Protein AF-A0A089LY26-F1 (afdb_monomer)

pLDDT: mean 73.77, std 16.61, range [39.09, 94.5]

Solvent-accessible surface area (backbone atoms only — not comparable to full-atom values): 7036 Å² total; per-residue (Å²): 113,70,68,56,55,51,50,51,52,50,52,46,64,68,34,72,86,26,66,53,44,68,60,59,55,81,39,64,66,58,52,50,37,50,52,49,36,55,52,21,50,54,49,37,53,53,28,51,76,70,69,67,55,64,100,52,52,77,95,35,46,52,38,59,26,52,50,50,55,71,67,44,61,77,78,48,66,86,53,77,53,72,66,56,63,47,53,51,50,66,71,69,64,45,57,63,60,54,50,50,54,54,51,52,56,60,60,72,70,58,78,94,74,81,83,84,89,129

Sequence (118 aa):
METHLQSIILAYKSDPESVYNTWFINNEDRLKAFRTIKSGVSRGVKAIEHGMFGSDYKGSPLETVVTAIAEQKQVFEGAAHPRYLRERREQTGLRPILKAMRLSRKCQSRPAGNRPSG

Foldseek 3Di:
DVVVVVVVVVVLCVDCPHCCNVPPPPCPLVVVLVVLLVVLVVQQVVCVVVVNDDPDCVVHSVVSNVVSVVPPPVVCVVPPDVVNVVVVCVPVPCVVVVVVVVVVVVVVPDPDDDDDDD

Radius of gyration: 24.83 Å; Cα contacts (8 Å, |Δi|>4): 46; chains: 1; bounding box: 51×70×45 Å

Secondary structure (DSSP, 8-state):
-HHHHHHHHHHHHH-TTSHIIIIITT-HHHHHHHHHHHHHHHHHHHHHHTT---SSSTTSHHHHHHHHHHT-HHHHTT---HHHHHHHHHHSS-HHHHHHHHHHHHHHT-----PPP-

Organism: NCBI:txid169760

Nearest PDB structures (foldseek):
  6s1k-assembly1_F  TM=2.585E-01  e=7.736E+00  Escherichia coli str. K-12 substr. MG1655star

Mean predicted aligned error: 15.56 Å

Structure (mmCIF, N/CA/C/O backbone):
data_AF-A0A089LY26-F1
#
_entry.id   AF-A0A089LY26-F1
#
loop_
_atom_site.group_PDB
_atom_site.id
_atom_site.type_symbol
_atom_site.label_atom_id
_atom_site.label_alt_id
_atom_site.label_comp_id
_atom_site.label_asym_id
_atom_site.label_entity_id
_atom_site.label_seq_id
_atom_site.pdbx_PDB_ins_code
_atom_site.Cartn_x
_atom_site.Cartn_y
_atom_site.Cartn_z
_atom_site.occupancy
_atom_site.B_iso_or_equiv
_atom_site.auth_seq_id
_atom_site.auth_comp_id
_atom_site.auth_asym_id
_atom_site.auth_atom_id
_atom_site.pdbx_PDB_model_num
ATOM 1 N N . MET A 1 1 ? -34.070 -10.034 18.250 1.00 58.44 1 MET A N 1
ATOM 2 C CA . MET A 1 1 ? -32.759 -10.445 17.691 1.00 58.44 1 MET A CA 1
ATOM 3 C C . MET A 1 1 ? -31.979 -9.257 17.142 1.00 58.44 1 MET A C 1
ATOM 5 O O . MET A 1 1 ? -30.798 -9.146 17.435 1.00 58.44 1 MET A O 1
ATOM 9 N N . GLU A 1 2 ? -32.623 -8.348 16.412 1.00 70.00 2 GLU A N 1
ATOM 10 C CA . GLU A 1 2 ? -31.984 -7.176 15.787 1.00 70.00 2 GLU A CA 1
ATOM 11 C C . GLU A 1 2 ? -31.294 -6.226 16.786 1.00 70.00 2 GLU A C 1
ATOM 13 O O . GLU A 1 2 ? -30.175 -5.776 16.558 1.00 70.00 2 GLU A O 1
ATOM 18 N N . THR A 1 3 ? -31.891 -6.044 17.966 1.00 81.25 3 THR A N 1
ATOM 19 C CA . THR A 1 3 ? -31.336 -5.242 19.070 1.00 81.25 3 THR A CA 1
ATOM 20 C C . THR A 1 3 ? -30.031 -5.798 19.646 1.00 81.25 3 THR A C 1
ATOM 22 O O . THR A 1 3 ? -29.171 -5.036 20.079 1.00 81.25 3 THR A O 1
ATOM 25 N N . HIS A 1 4 ? -29.845 -7.121 19.630 1.00 88.69 4 HIS A N 1
ATOM 26 C CA . HIS A 1 4 ? -28.631 -7.750 20.151 1.00 88.69 4 HIS A CA 1
ATOM 27 C C . HIS A 1 4 ? -27.457 -7.615 19.173 1.00 88.69 4 HIS A C 1
ATOM 29 O O . HIS A 1 4 ? -26.332 -7.341 19.586 1.00 88.69 4 HIS A O 1
ATOM 35 N N . LEU A 1 5 ? -27.707 -7.754 17.870 1.00 90.62 5 LEU A N 1
ATOM 36 C CA . LEU A 1 5 ? -26.674 -7.500 16.864 1.00 90.62 5 LEU A CA 1
ATOM 37 C C . LEU A 1 5 ? -26.206 -6.045 16.909 1.00 90.62 5 LEU A C 1
ATOM 39 O O . LEU A 1 5 ? -25.007 -5.785 16.848 1.00 90.62 5 LEU A O 1
ATOM 43 N N . GLN A 1 6 ? -27.135 -5.102 17.079 1.00 90.81 6 GLN A N 1
ATOM 44 C CA . GLN A 1 6 ? -26.800 -3.685 17.222 1.00 90.81 6 GLN A CA 1
ATOM 45 C C . GLN A 1 6 ? -25.906 -3.419 18.439 1.00 90.81 6 GLN A C 1
ATOM 47 O O . GLN A 1 6 ? -24.929 -2.680 18.313 1.00 90.81 6 GLN A O 1
ATOM 52 N N . SER A 1 7 ? -26.179 -4.046 19.588 1.00 91.19 7 SER A N 1
ATOM 53 C CA . SER A 1 7 ? -25.338 -3.873 20.779 1.00 91.19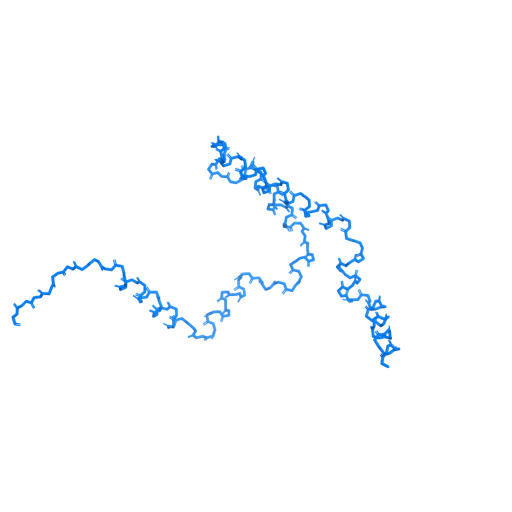 7 SER A CA 1
ATOM 54 C C . SER A 1 7 ? -23.938 -4.465 20.602 1.00 91.19 7 SER A C 1
ATOM 56 O O . SER A 1 7 ? -22.964 -3.824 20.992 1.00 91.19 7 SER A O 1
ATOM 58 N N . ILE A 1 8 ? -23.811 -5.623 19.943 1.00 92.12 8 ILE A N 1
ATOM 59 C CA . ILE A 1 8 ? -22.508 -6.225 19.610 1.00 92.12 8 ILE A CA 1
ATOM 60 C C . ILE A 1 8 ? -21.718 -5.316 18.665 1.00 92.12 8 ILE A C 1
ATOM 62 O O . ILE A 1 8 ? -20.533 -5.077 18.886 1.00 92.12 8 ILE A O 1
ATOM 66 N N . ILE A 1 9 ? -22.363 -4.785 17.623 1.00 90.25 9 ILE A N 1
ATOM 67 C CA . ILE A 1 9 ? -21.709 -3.892 16.660 1.00 90.25 9 ILE A CA 1
ATOM 68 C C . ILE A 1 9 ? -21.232 -2.615 17.354 1.00 90.25 9 ILE A C 1
ATOM 70 O O . ILE A 1 9 ? -20.121 -2.160 17.091 1.00 90.25 9 ILE A O 1
ATOM 74 N N . LEU A 1 10 ? -22.044 -2.037 18.241 1.00 90.81 10 LEU A N 1
ATOM 75 C CA . LEU A 1 10 ? -21.660 -0.848 19.001 1.00 90.81 10 LEU A CA 1
ATOM 76 C C . LEU A 1 10 ? -20.495 -1.134 19.949 1.00 90.81 10 LEU A C 1
ATOM 78 O O . LEU A 1 10 ? -19.536 -0.368 19.950 1.00 90.81 10 LEU A O 1
ATOM 82 N N . ALA A 1 11 ? -20.533 -2.252 20.679 1.00 90.25 11 ALA A N 1
ATOM 83 C CA . ALA A 1 11 ? -19.433 -2.673 21.543 1.00 90.25 11 ALA A CA 1
ATOM 84 C C . ALA A 1 11 ? -18.132 -2.853 20.7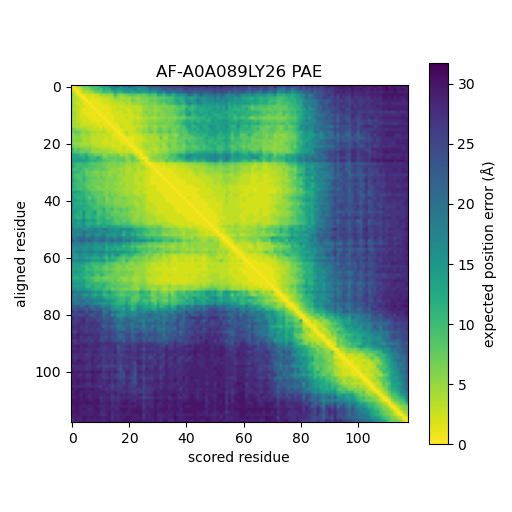42 1.00 90.25 11 ALA A C 1
ATOM 86 O O . ALA A 1 11 ? -17.097 -2.297 21.106 1.00 90.25 11 ALA A O 1
ATOM 87 N N . TYR A 1 12 ? -18.209 -3.528 19.592 1.00 88.94 12 TYR A N 1
ATOM 88 C CA . TYR A 1 12 ? -17.074 -3.728 18.694 1.00 88.94 12 TYR A CA 1
ATOM 89 C C . TYR A 1 12 ? -16.515 -2.412 18.136 1.00 88.94 12 TYR A C 1
ATOM 91 O O . TYR A 1 12 ? -15.305 -2.245 18.058 1.00 88.94 12 TYR A O 1
ATOM 99 N N . LYS A 1 13 ? -17.373 -1.448 17.782 1.00 87.38 13 LYS A N 1
ATOM 100 C CA . LYS A 1 13 ? -16.932 -0.116 17.333 1.00 87.38 13 LYS A CA 1
ATOM 101 C C . LYS A 1 13 ? -16.384 0.753 18.465 1.00 87.38 13 LYS A C 1
ATOM 103 O O . LYS A 1 13 ? -15.593 1.650 18.193 1.00 87.38 13 LYS A O 1
ATOM 108 N N . SER A 1 14 ? -16.828 0.536 19.702 1.00 88.69 14 SER A N 1
ATOM 109 C CA . SER A 1 14 ? -16.368 1.299 20.867 1.00 88.69 14 SER A CA 1
ATOM 110 C C . SER A 1 14 ? -15.001 0.851 21.379 1.00 88.69 14 SER A C 1
ATOM 112 O O . SER A 1 14 ? -14.310 1.642 22.010 1.00 88.69 14 SER A O 1
ATOM 114 N N . ASP A 1 15 ? -14.610 -0.391 21.088 1.00 88.75 15 ASP A N 1
ATOM 115 C CA . ASP A 1 15 ? -13.326 -0.958 21.486 1.00 88.75 15 ASP A CA 1
ATOM 116 C C . ASP A 1 15 ? -12.178 -0.368 20.640 1.00 88.75 15 ASP A C 1
ATOM 118 O O . ASP A 1 15 ? -12.125 -0.623 19.429 1.00 88.75 15 ASP A O 1
ATOM 122 N N . PRO A 1 16 ? -11.246 0.405 21.231 1.00 81.31 16 PRO A N 1
ATOM 123 C CA . PRO A 1 16 ? -10.126 1.014 20.513 1.00 81.31 16 PRO A CA 1
ATOM 124 C C . PRO A 1 16 ? -9.166 -0.002 19.885 1.00 81.31 16 PRO A C 1
ATOM 126 O O . PRO A 1 16 ? -8.547 0.308 18.867 1.00 81.31 16 PRO A O 1
ATOM 129 N N . GLU A 1 17 ? -9.054 -1.202 20.457 1.00 81.38 17 GLU A N 1
ATOM 130 C CA . GLU A 1 17 ? -8.182 -2.269 19.949 1.00 81.38 17 GLU A CA 1
ATOM 131 C C . GLU A 1 17 ? -8.867 -3.123 18.875 1.00 81.38 17 GLU A C 1
ATOM 133 O O . GLU A 1 17 ? -8.231 -3.960 18.229 1.00 81.38 17 GLU A O 1
ATOM 138 N N . SER A 1 18 ? -10.159 -2.888 18.624 1.00 83.31 18 SER A N 1
ATOM 139 C CA . SER A 1 18 ? -10.893 -3.602 17.587 1.00 83.31 18 SER A CA 1
ATOM 140 C C . SER A 1 18 ? -10.252 -3.420 16.214 1.00 83.31 18 SER A C 1
ATOM 142 O O . SER A 1 18 ? -9.710 -2.366 15.864 1.00 83.31 18 SER A O 1
ATOM 144 N N . VAL A 1 19 ? -10.401 -4.434 15.360 1.00 79.94 19 VAL A N 1
ATOM 145 C CA . VAL A 1 19 ? -9.989 -4.331 13.952 1.00 79.94 19 VAL A CA 1
ATOM 146 C C . VAL A 1 19 ? -10.734 -3.182 13.256 1.00 79.94 19 VAL A C 1
ATOM 148 O O . VAL A 1 19 ? -10.197 -2.559 12.349 1.00 79.94 19 VAL A O 1
ATOM 151 N N . TYR A 1 20 ? -11.938 -2.812 13.702 1.00 81.31 20 TYR A N 1
ATOM 152 C CA . TYR A 1 20 ? -12.631 -1.638 13.170 1.00 81.31 20 TYR A CA 1
ATOM 153 C C . TYR A 1 20 ? -11.841 -0.339 13.394 1.00 81.31 20 TYR A C 1
ATOM 155 O O . TYR A 1 20 ? -11.583 0.395 12.439 1.00 81.31 20 TYR A O 1
ATOM 163 N N . ASN A 1 21 ? -11.400 -0.078 14.622 1.00 79.00 21 ASN A N 1
ATOM 164 C CA . ASN A 1 21 ? -10.663 1.146 14.935 1.00 79.00 21 ASN A CA 1
ATOM 165 C C . ASN A 1 21 ? -9.204 1.099 14.464 1.00 79.00 21 ASN A C 1
ATOM 167 O O . ASN A 1 21 ? -8.672 2.119 14.038 1.00 79.00 21 ASN A O 1
ATOM 171 N N . THR A 1 22 ? -8.574 -0.077 14.461 1.00 76.12 22 THR A N 1
ATOM 172 C CA . THR A 1 22 ? -7.160 -0.223 14.074 1.00 76.12 22 THR A CA 1
ATOM 173 C C . THR A 1 22 ? -6.938 -0.385 12.564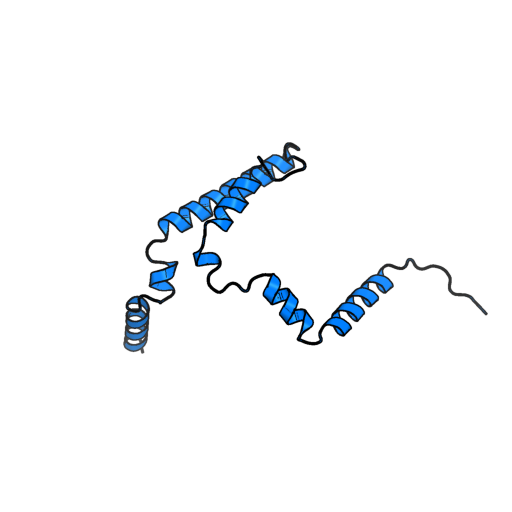 1.00 76.12 22 THR A C 1
ATOM 175 O O . THR A 1 22 ? -5.867 -0.024 12.072 1.00 76.12 22 THR A O 1
ATOM 178 N N . TRP A 1 23 ? -7.910 -0.913 11.804 1.00 75.69 23 TRP A N 1
ATOM 179 C CA . TRP A 1 23 ? -7.792 -1.112 10.347 1.00 75.69 23 TRP A CA 1
ATOM 180 C C . TRP A 1 23 ? -8.686 -0.214 9.494 1.00 75.69 23 TRP A C 1
ATOM 182 O O . TRP A 1 23 ? -8.300 0.098 8.365 1.00 75.69 23 TRP A O 1
ATOM 192 N N . PHE A 1 24 ? -9.877 0.157 9.970 1.00 75.25 24 PHE A N 1
ATOM 193 C CA . PHE A 1 24 ? -10.872 0.853 9.145 1.00 75.25 24 PHE A CA 1
ATOM 194 C C . PHE A 1 24 ? -10.921 2.361 9.390 1.00 75.25 24 PHE A C 1
ATOM 196 O O . PHE A 1 24 ? -11.043 3.123 8.426 1.00 75.25 24 PHE A O 1
ATOM 203 N N . ILE A 1 25 ? -10.814 2.805 10.642 1.00 67.88 25 ILE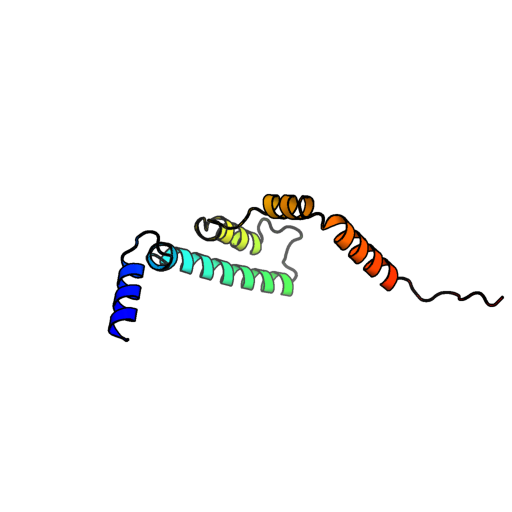 A N 1
ATOM 204 C CA . ILE A 1 25 ? -10.725 4.232 10.968 1.00 67.88 25 ILE A CA 1
ATOM 205 C C . ILE A 1 25 ? -9.285 4.689 10.670 1.00 67.88 25 ILE A C 1
ATOM 207 O O . ILE A 1 25 ? -8.334 4.083 11.143 1.00 67.88 25 ILE A O 1
ATOM 211 N N . ASN A 1 26 ? -9.122 5.716 9.826 1.00 66.25 26 ASN A N 1
ATOM 212 C CA . ASN A 1 26 ? -7.842 6.240 9.298 1.00 66.25 26 ASN A CA 1
ATOM 213 C C . ASN A 1 26 ? -7.180 5.424 8.158 1.00 66.25 26 ASN A C 1
ATOM 215 O O . ASN A 1 26 ? -5.961 5.297 8.070 1.00 66.25 26 ASN A O 1
ATOM 219 N N . ASN A 1 27 ? -7.982 4.924 7.213 1.00 76.81 27 ASN A N 1
ATOM 220 C CA . ASN A 1 27 ? -7.527 4.130 6.058 1.00 76.81 27 ASN A CA 1
ATOM 221 C C . ASN A 1 27 ? -6.907 4.946 4.891 1.00 76.81 27 ASN A C 1
ATOM 223 O O . ASN A 1 27 ? -6.592 4.385 3.844 1.00 76.81 27 ASN A O 1
ATOM 227 N N . GLU A 1 28 ? -6.735 6.267 4.993 1.00 81.94 28 GLU A N 1
ATOM 228 C CA . GLU A 1 28 ? -6.265 7.067 3.846 1.00 81.94 28 GLU A CA 1
ATOM 229 C C . GLU A 1 28 ? -4.847 6.695 3.393 1.00 81.94 28 GLU A C 1
ATOM 231 O O . GLU A 1 28 ? -4.612 6.489 2.199 1.00 81.94 28 GLU A O 1
ATOM 236 N N . ASP A 1 29 ? -3.906 6.547 4.325 1.00 81.75 29 ASP A N 1
ATOM 237 C CA . ASP A 1 29 ? -2.516 6.215 3.990 1.00 81.75 29 ASP A CA 1
ATOM 238 C C . ASP A 1 29 ? -2.362 4.768 3.510 1.00 81.75 29 ASP A C 1
ATOM 240 O O . ASP A 1 29 ? -1.601 4.492 2.581 1.00 81.75 29 ASP A O 1
ATOM 244 N N . ARG A 1 30 ? -3.182 3.856 4.039 1.00 81.56 30 ARG A N 1
ATOM 245 C CA . ARG A 1 30 ? -3.303 2.476 3.548 1.00 81.56 30 ARG A CA 1
ATOM 246 C C . ARG A 1 30 ? -3.848 2.442 2.119 1.00 81.56 30 ARG A C 1
ATOM 248 O O . ARG A 1 30 ? -3.286 1.765 1.259 1.00 81.56 30 ARG A O 1
ATOM 255 N N . LEU A 1 31 ? -4.899 3.209 1.813 1.00 86.25 31 LEU A N 1
ATOM 256 C CA . LEU A 1 31 ? -5.428 3.325 0.449 1.00 86.25 31 LEU A CA 1
ATOM 257 C C . LEU A 1 31 ? -4.397 3.917 -0.519 1.00 86.25 31 LEU A C 1
ATOM 259 O O . LEU A 1 31 ? -4.305 3.455 -1.661 1.00 86.25 31 LEU A O 1
ATOM 263 N N . LYS A 1 32 ? -3.597 4.899 -0.083 1.00 87.88 32 LYS A N 1
ATOM 264 C CA . LYS A 1 32 ? -2.462 5.404 -0.873 1.00 87.88 32 LYS A CA 1
ATOM 265 C C . LYS A 1 32 ? -1.441 4.296 -1.126 1.00 87.88 32 LYS A C 1
ATOM 267 O O . LYS A 1 32 ? -1.072 4.091 -2.280 1.00 87.88 32 LYS A O 1
ATOM 272 N N . ALA A 1 33 ? -1.061 3.529 -0.105 1.00 86.94 33 ALA A N 1
ATOM 273 C CA . ALA A 1 33 ? -0.147 2.400 -0.256 1.00 86.94 33 ALA A CA 1
ATOM 274 C C . ALA A 1 33 ? -0.676 1.354 -1.251 1.00 86.94 33 ALA A C 1
ATOM 276 O O . ALA A 1 33 ? 0.044 0.954 -2.166 1.00 86.94 33 ALA A O 1
ATOM 277 N N . PHE A 1 34 ? -1.959 0.984 -1.171 1.00 88.56 34 PHE A N 1
ATOM 278 C CA . PHE A 1 34 ? -2.583 0.070 -2.135 1.00 88.56 34 PHE A CA 1
ATOM 279 C C . PHE A 1 34 ? -2.566 0.615 -3.567 1.00 88.56 34 PHE A C 1
ATOM 281 O O . PHE A 1 34 ? -2.272 -0.130 -4.507 1.00 88.56 34 PHE A O 1
ATOM 288 N N . ARG A 1 35 ? -2.852 1.910 -3.754 1.00 91.94 35 ARG A N 1
ATOM 289 C CA . ARG A 1 35 ? -2.767 2.566 -5.071 1.00 91.94 35 ARG A CA 1
ATOM 290 C C . ARG A 1 35 ? -1.338 2.531 -5.613 1.00 91.94 35 ARG A C 1
ATOM 292 O O . ARG A 1 35 ? -1.151 2.195 -6.784 1.00 91.94 35 ARG A O 1
ATOM 299 N N . THR A 1 36 ? -0.349 2.813 -4.767 1.00 92.50 36 THR A N 1
ATOM 300 C CA . THR A 1 36 ? 1.077 2.753 -5.115 1.00 92.50 36 THR A CA 1
ATOM 301 C C . THR A 1 36 ? 1.489 1.344 -5.525 1.00 92.50 36 THR A C 1
ATOM 303 O O . THR A 1 36 ? 2.072 1.176 -6.595 1.00 92.50 36 THR A O 1
ATOM 306 N N . ILE A 1 37 ? 1.117 0.323 -4.749 1.00 92.50 37 ILE A N 1
ATOM 307 C CA . ILE A 1 37 ? 1.399 -1.087 -5.056 1.00 92.50 37 ILE A CA 1
ATOM 308 C C . ILE A 1 37 ? 0.768 -1.483 -6.392 1.00 92.50 37 ILE A C 1
ATOM 310 O O . ILE A 1 37 ? 1.458 -1.988 -7.276 1.00 92.50 37 ILE A O 1
ATOM 314 N N . LYS A 1 38 ? -0.527 -1.202 -6.583 1.00 94.50 38 LYS A N 1
ATOM 315 C CA . LYS A 1 38 ? -1.239 -1.522 -7.829 1.00 94.50 38 LYS A CA 1
ATOM 316 C C . LYS A 1 38 ? -0.570 -0.876 -9.045 1.00 94.50 38 LYS A C 1
ATOM 318 O O . LYS A 1 38 ? -0.354 -1.540 -10.059 1.00 94.50 38 LYS A O 1
ATOM 323 N N . SER A 1 39 ? -0.243 0.411 -8.944 1.00 93.88 39 SER A N 1
ATOM 324 C CA . SER A 1 39 ? 0.425 1.155 -10.016 1.00 93.88 39 SER A CA 1
ATOM 325 C C . SER A 1 39 ? 1.830 0.611 -10.293 1.00 93.88 39 SER A C 1
ATOM 327 O O . SER A 1 39 ? 2.184 0.365 -11.447 1.00 93.88 39 SER A O 1
ATOM 329 N N . GLY A 1 40 ? 2.615 0.351 -9.246 1.00 92.94 40 GLY A N 1
ATOM 330 C CA . GLY A 1 40 ? 3.969 -0.185 -9.364 1.00 92.94 40 GLY A CA 1
ATOM 331 C C . GLY A 1 40 ? 4.005 -1.577 -9.997 1.00 92.94 40 GLY A C 1
ATOM 332 O O . GLY A 1 40 ? 4.812 -1.808 -10.896 1.00 92.94 40 GLY A O 1
ATOM 333 N N . VAL A 1 41 ? 3.075 -2.468 -9.633 1.00 94.06 41 VAL A N 1
ATOM 334 C CA . VAL A 1 41 ? 2.935 -3.790 -10.268 1.00 94.06 41 VAL A CA 1
ATOM 335 C C . VAL A 1 41 ? 2.583 -3.648 -11.749 1.00 94.06 41 VAL A C 1
ATOM 337 O O . VAL A 1 41 ? 3.229 -4.275 -12.585 1.00 94.06 41 VAL A O 1
ATOM 340 N N . SER A 1 42 ? 1.622 -2.786 -12.103 1.00 93.94 42 SER A N 1
ATOM 341 C CA . SER A 1 42 ? 1.263 -2.554 -13.511 1.00 93.94 42 SER A CA 1
ATOM 342 C C . SER A 1 42 ? 2.445 -2.022 -14.331 1.00 93.94 42 SER A C 1
ATOM 344 O O . SER A 1 42 ? 2.663 -2.459 -15.461 1.00 93.94 42 SER A O 1
ATOM 346 N N . ARG A 1 43 ? 3.251 -1.124 -13.755 1.00 92.19 43 ARG A N 1
ATOM 347 C CA . ARG A 1 43 ? 4.492 -0.635 -14.375 1.00 92.19 43 ARG A CA 1
ATOM 348 C C . ARG A 1 43 ? 5.537 -1.740 -14.520 1.00 92.19 43 ARG A C 1
ATOM 350 O O . ARG A 1 43 ? 6.203 -1.790 -15.548 1.00 92.19 43 ARG A O 1
ATOM 357 N N . GLY A 1 44 ? 5.666 -2.616 -13.524 1.00 92.31 44 GLY A N 1
ATOM 358 C CA . GLY A 1 44 ? 6.546 -3.783 -13.581 1.00 92.31 44 GLY A CA 1
ATOM 359 C C . GLY A 1 44 ? 6.174 -4.726 -14.724 1.00 92.31 44 GLY A C 1
ATOM 360 O O . GLY A 1 44 ? 7.039 -5.080 -15.517 1.00 92.31 44 GLY A O 1
ATOM 361 N N . VAL A 1 45 ? 4.884 -5.047 -14.872 1.00 92.94 45 VAL A N 1
ATOM 362 C CA . VAL A 1 45 ? 4.381 -5.868 -15.988 1.00 92.94 45 VAL A CA 1
ATOM 363 C C . VAL A 1 45 ? 4.725 -5.231 -17.337 1.00 92.94 45 VAL A C 1
ATOM 365 O O . VAL A 1 45 ? 5.351 -5.883 -18.165 1.00 92.94 45 VAL A O 1
ATOM 368 N N . LYS A 1 46 ? 4.442 -3.935 -17.526 1.00 93.25 46 LYS A N 1
ATOM 369 C CA . LYS A 1 46 ? 4.792 -3.220 -18.770 1.00 93.25 46 LYS A CA 1
ATOM 370 C C . LYS A 1 46 ? 6.297 -3.200 -19.054 1.00 93.25 46 LYS A C 1
ATOM 372 O O . LYS A 1 46 ? 6.716 -3.299 -20.202 1.00 93.25 46 LYS A O 1
ATOM 377 N N . ALA A 1 47 ? 7.125 -3.054 -18.019 1.00 89.12 47 ALA A N 1
ATOM 378 C CA . ALA A 1 47 ? 8.578 -3.084 -18.173 1.00 89.12 47 ALA A CA 1
ATOM 379 C C . ALA A 1 47 ? 9.075 -4.466 -18.626 1.00 89.12 47 ALA A C 1
ATOM 381 O O . ALA A 1 47 ? 10.001 -4.537 -19.432 1.00 89.12 47 ALA A O 1
ATOM 382 N N . ILE A 1 48 ? 8.449 -5.546 -18.147 1.00 90.88 48 ILE A N 1
ATOM 383 C CA . ILE A 1 48 ? 8.739 -6.918 -18.584 1.00 90.88 48 ILE A CA 1
ATOM 384 C C . ILE A 1 48 ? 8.300 -7.115 -20.039 1.00 90.88 48 ILE A C 1
ATOM 386 O O . ILE A 1 48 ? 9.086 -7.605 -20.844 1.00 90.88 48 ILE A O 1
ATOM 390 N N . GLU A 1 49 ? 7.087 -6.682 -20.391 1.00 93.00 49 GLU A N 1
ATOM 391 C CA . GLU A 1 49 ? 6.546 -6.787 -21.756 1.00 93.00 49 GLU A CA 1
ATOM 392 C C . GLU A 1 49 ? 7.427 -6.077 -22.794 1.00 93.00 49 GLU A C 1
ATOM 394 O O . GLU A 1 49 ? 7.602 -6.574 -23.903 1.00 93.00 49 GLU A O 1
ATOM 399 N N . HIS A 1 50 ? 8.023 -4.939 -22.433 1.00 92.19 50 HIS A N 1
ATOM 400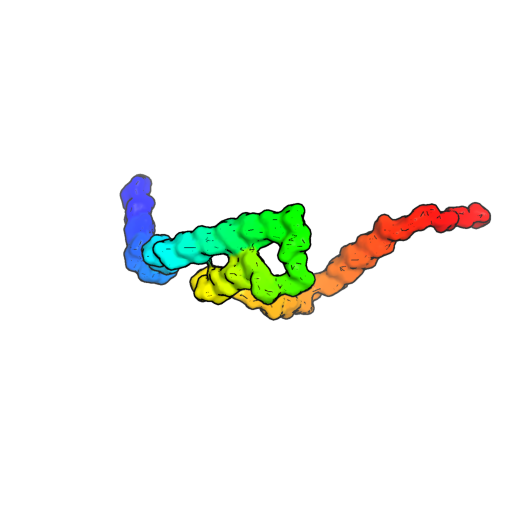 C CA . HIS A 1 50 ? 8.905 -4.170 -23.316 1.00 92.19 50 HIS A CA 1
ATOM 401 C C . HIS A 1 50 ? 10.391 -4.557 -23.207 1.00 92.19 50 HIS A C 1
ATOM 403 O O . HIS A 1 50 ? 11.235 -3.891 -23.805 1.00 92.19 50 HIS A O 1
ATOM 409 N N . GLY A 1 51 ? 10.746 -5.580 -22.420 1.00 88.25 51 GLY A N 1
ATOM 410 C CA . GLY A 1 51 ? 12.141 -5.999 -22.226 1.00 88.25 51 GLY A CA 1
ATOM 411 C C . GLY A 1 51 ? 13.030 -4.963 -21.521 1.00 88.25 51 GLY A C 1
ATOM 412 O O . GLY A 1 51 ? 14.251 -5.050 -21.590 1.00 88.25 51 GLY A O 1
ATOM 413 N N . MET A 1 52 ? 12.432 -3.980 -20.843 1.00 85.19 52 MET A N 1
ATOM 414 C CA . MET A 1 52 ? 13.135 -2.927 -20.095 1.00 85.19 52 MET A CA 1
ATOM 415 C C . MET A 1 52 ? 13.342 -3.289 -18.619 1.00 85.19 52 MET A C 1
ATOM 417 O O . MET A 1 52 ? 13.903 -2.503 -17.854 1.00 85.19 52 MET A O 1
ATOM 421 N N . PHE A 1 53 ? 12.843 -4.448 -18.185 1.00 84.75 53 PHE A N 1
ATOM 422 C CA . PHE A 1 53 ? 13.043 -4.923 -16.826 1.00 84.75 53 PHE A CA 1
ATOM 423 C C . PHE A 1 53 ? 14.489 -5.407 -16.663 1.00 84.75 53 PHE A C 1
ATOM 425 O O . PHE A 1 53 ? 14.899 -6.385 -17.286 1.00 84.75 53 PHE A O 1
ATOM 432 N N . GLY A 1 54 ? 15.266 -4.680 -15.858 1.00 79.62 54 GLY A N 1
ATOM 433 C CA . GLY A 1 54 ? 16.670 -4.990 -15.601 1.00 79.62 54 GLY A CA 1
ATOM 434 C C . GLY A 1 54 ? 16.874 -6.330 -14.888 1.00 79.62 54 GLY A C 1
ATOM 435 O O . GLY A 1 54 ? 15.933 -6.967 -14.416 1.00 79.62 54 GLY A O 1
ATOM 436 N N . SER A 1 55 ? 18.135 -6.754 -14.777 1.00 82.69 55 SER A N 1
ATOM 437 C CA . SER A 1 55 ? 18.506 -7.982 -14.059 1.00 82.69 55 SER A CA 1
ATOM 438 C C . SER A 1 55 ? 18.339 -7.878 -12.541 1.00 82.69 55 SER A C 1
ATOM 440 O O . SER A 1 55 ? 18.292 -8.901 -11.863 1.00 82.69 55 SER A O 1
ATOM 442 N N . ASP A 1 56 ? 18.296 -6.655 -12.007 1.00 84.25 56 ASP A N 1
ATOM 443 C CA . ASP A 1 56 ? 18.101 -6.372 -10.588 1.00 84.25 56 ASP A CA 1
ATOM 444 C C . ASP A 1 56 ? 16.794 -5.593 -10.377 1.00 84.25 56 ASP A C 1
ATOM 446 O O . ASP A 1 56 ? 16.328 -4.863 -11.255 1.00 84.25 56 ASP A O 1
ATOM 450 N N . TYR A 1 57 ? 16.194 -5.753 -9.200 1.00 82.88 57 TYR A N 1
ATOM 451 C CA . TYR A 1 57 ? 14.978 -5.037 -8.827 1.00 82.88 57 TYR A CA 1
ATOM 452 C C . TYR A 1 57 ? 15.274 -3.614 -8.337 1.00 82.88 57 TYR A C 1
ATOM 454 O O . TYR A 1 57 ? 14.366 -2.780 -8.352 1.00 82.88 57 TYR A O 1
ATOM 462 N N . LYS A 1 58 ? 16.511 -3.323 -7.910 1.00 82.88 58 LYS A N 1
ATOM 463 C CA . LYS A 1 58 ? 16.940 -1.972 -7.520 1.00 82.88 58 LYS A CA 1
ATOM 464 C C . LYS A 1 58 ? 16.886 -1.018 -8.713 1.00 82.88 58 LYS A C 1
ATOM 466 O O . LYS A 1 58 ? 17.369 -1.339 -9.795 1.00 82.88 58 LYS A O 1
ATOM 471 N N . GLY A 1 59 ? 16.274 0.145 -8.523 1.00 80.94 59 GLY A N 1
ATOM 472 C CA . GLY A 1 59 ? 15.966 1.111 -9.577 1.00 80.94 59 GLY A CA 1
ATOM 473 C C . GLY A 1 59 ? 14.787 0.714 -10.473 1.00 80.94 59 GLY A C 1
ATOM 474 O O . GLY A 1 59 ? 14.410 1.481 -11.360 1.00 80.94 59 GLY A O 1
ATOM 475 N N . SER A 1 60 ? 14.180 -0.461 -10.266 1.00 86.94 60 SER A N 1
ATOM 476 C CA . SER A 1 60 ? 13.035 -0.922 -11.055 1.00 86.94 60 SER A CA 1
ATOM 477 C C . SER A 1 60 ? 11.702 -0.468 -10.438 1.00 86.94 60 SER A C 1
ATOM 479 O O . SER A 1 60 ? 11.633 -0.164 -9.244 1.00 86.94 60 SER A O 1
ATOM 481 N N . PRO A 1 61 ? 10.586 -0.513 -11.194 1.00 85.12 61 PRO A N 1
ATOM 482 C CA . PRO A 1 61 ? 9.250 -0.291 -10.635 1.00 85.12 61 PRO A CA 1
ATOM 483 C C . PRO A 1 61 ? 8.906 -1.218 -9.458 1.00 85.12 61 PRO A C 1
ATOM 485 O O . PRO A 1 61 ? 8.041 -0.883 -8.648 1.00 85.12 61 PRO A O 1
ATOM 488 N N . LEU A 1 62 ? 9.577 -2.373 -9.356 1.00 89.69 62 LEU A N 1
ATOM 489 C CA . LEU A 1 62 ? 9.378 -3.335 -8.278 1.00 89.69 62 LEU A CA 1
ATOM 490 C C . LEU A 1 62 ? 9.963 -2.843 -6.946 1.00 89.69 62 LEU A C 1
ATOM 492 O O . LEU A 1 62 ? 9.405 -3.165 -5.902 1.00 89.69 62 LEU A O 1
ATOM 496 N N . GLU A 1 63 ? 11.018 -2.022 -6.959 1.00 90.00 63 GLU A N 1
ATOM 497 C CA . GLU A 1 63 ? 11.569 -1.422 -5.736 1.00 90.00 63 GLU A CA 1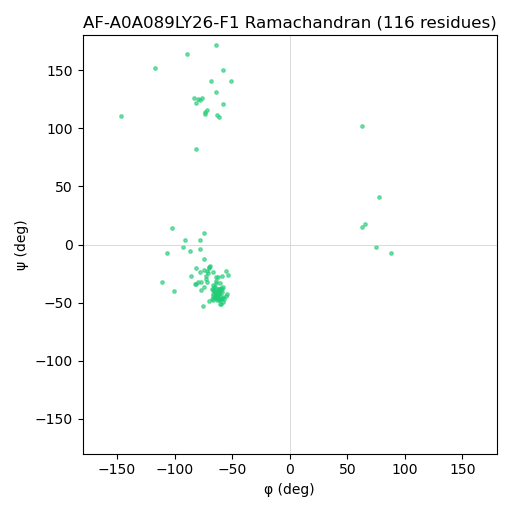
ATOM 498 C C . GLU A 1 63 ? 10.522 -0.553 -5.036 1.00 90.00 63 GLU A C 1
ATOM 500 O O . GLU A 1 63 ? 10.275 -0.724 -3.847 1.00 90.00 63 GLU A O 1
ATOM 505 N N . THR A 1 64 ? 9.819 0.303 -5.785 1.00 88.88 64 THR A N 1
ATOM 506 C CA . THR A 1 64 ? 8.738 1.135 -5.233 1.00 88.88 64 THR A CA 1
ATOM 507 C C . THR A 1 64 ? 7.633 0.291 -4.597 1.00 88.88 64 THR A C 1
ATOM 509 O O . THR A 1 64 ? 7.095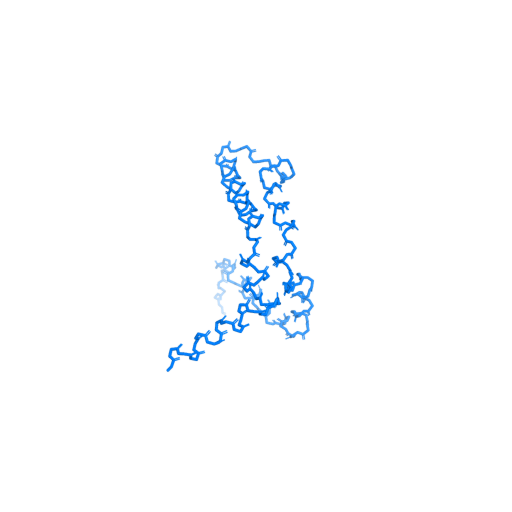 0.664 -3.558 1.00 88.88 64 THR A O 1
ATOM 512 N N . VAL A 1 65 ? 7.297 -0.855 -5.197 1.00 91.81 65 VAL A N 1
ATOM 513 C CA . VAL A 1 65 ? 6.290 -1.777 -4.651 1.00 91.81 65 VAL A CA 1
ATOM 514 C C . VAL A 1 65 ? 6.773 -2.400 -3.346 1.00 91.81 65 VAL A C 1
ATOM 516 O O . VAL A 1 65 ? 6.030 -2.413 -2.368 1.00 91.81 65 VAL A O 1
ATOM 519 N N . VAL A 1 66 ? 8.008 -2.904 -3.319 1.00 89.94 66 VAL A N 1
ATOM 520 C CA . VAL A 1 66 ? 8.588 -3.554 -2.137 1.00 89.94 66 VAL A CA 1
ATOM 521 C C . VAL A 1 66 ? 8.714 -2.566 -0.979 1.00 89.94 66 VAL A C 1
ATOM 523 O O . VAL A 1 66 ? 8.327 -2.901 0.139 1.00 89.94 66 VAL A O 1
ATOM 526 N N . THR A 1 67 ? 9.172 -1.343 -1.246 1.00 88.50 67 THR A N 1
ATOM 527 C CA . THR A 1 67 ? 9.265 -0.278 -0.239 1.00 88.50 67 THR A CA 1
ATOM 528 C C . THR A 1 67 ? 7.884 0.097 0.297 1.00 88.50 67 THR A C 1
ATOM 530 O O . THR A 1 67 ? 7.679 0.074 1.508 1.00 88.50 67 THR A O 1
ATOM 533 N N . ALA A 1 68 ? 6.900 0.316 -0.584 1.00 88.56 68 ALA A N 1
ATOM 534 C CA . ALA A 1 68 ? 5.533 0.634 -0.173 1.00 88.56 68 ALA A CA 1
ATOM 535 C C . ALA A 1 68 ? 4.885 -0.478 0.669 1.00 88.56 68 ALA A C 1
ATOM 537 O O . ALA A 1 68 ? 4.094 -0.178 1.557 1.00 88.56 68 ALA A O 1
ATOM 538 N N . ILE A 1 69 ? 5.211 -1.752 0.410 1.00 86.69 69 ILE A N 1
ATOM 539 C CA . ILE A 1 69 ? 4.771 -2.881 1.242 1.00 86.69 69 ILE A CA 1
ATOM 540 C C . ILE A 1 69 ? 5.478 -2.848 2.601 1.00 86.69 69 ILE A C 1
ATOM 542 O O . ILE A 1 69 ? 4.811 -2.958 3.626 1.00 86.69 69 ILE A O 1
ATOM 546 N N . ALA A 1 70 ? 6.804 -2.687 2.622 1.00 85.12 70 ALA A N 1
ATOM 547 C CA . ALA A 1 70 ? 7.614 -2.731 3.841 1.00 85.12 70 ALA A CA 1
ATOM 548 C C . ALA A 1 70 ? 7.292 -1.599 4.835 1.00 85.12 70 ALA A C 1
ATOM 550 O O . ALA A 1 70 ? 7.440 -1.779 6.042 1.00 85.12 70 ALA A O 1
ATOM 551 N N . GLU A 1 71 ? 6.818 -0.453 4.348 1.00 84.25 71 GLU A N 1
ATOM 552 C CA . GLU A 1 71 ? 6.401 0.683 5.180 1.00 84.25 71 GLU A CA 1
ATOM 553 C C . GLU A 1 71 ? 5.105 0.419 5.974 1.00 84.25 71 GLU A C 1
ATOM 555 O O . GLU A 1 71 ? 4.845 1.082 6.983 1.00 84.25 71 GLU A O 1
ATOM 560 N N . GLN A 1 72 ? 4.294 -0.567 5.574 1.00 79.81 72 GLN A N 1
ATOM 561 C CA . GLN A 1 72 ? 3.007 -0.860 6.214 1.00 79.81 72 GLN A CA 1
ATOM 562 C C . GLN A 1 72 ? 3.170 -1.708 7.490 1.00 79.81 72 GLN A C 1
ATOM 564 O O . GLN A 1 72 ? 2.959 -2.919 7.478 1.00 79.81 72 GLN A O 1
ATOM 569 N N . LYS A 1 73 ? 3.487 -1.074 8.627 1.00 70.94 73 LYS A N 1
ATOM 570 C CA . LYS A 1 73 ? 3.698 -1.754 9.928 1.00 70.94 73 LYS A CA 1
ATOM 571 C C . LYS A 1 73 ? 2.518 -2.627 10.382 1.00 70.94 73 LYS A C 1
ATOM 573 O O . LYS A 1 73 ? 2.721 -3.771 10.773 1.00 70.94 73 LYS A O 1
ATOM 578 N N . GLN A 1 74 ? 1.287 -2.129 10.254 1.00 65.56 74 GLN A N 1
ATOM 579 C CA . GLN A 1 74 ? 0.084 -2.851 10.697 1.00 65.56 74 GLN A CA 1
ATOM 580 C C . GLN A 1 74 ? -0.254 -4.090 9.852 1.00 65.56 74 GLN A C 1
ATOM 582 O O . GLN A 1 74 ? -1.002 -4.951 10.303 1.00 65.56 74 GLN A O 1
ATOM 587 N N . VAL A 1 75 ? 0.276 -4.213 8.629 1.00 62.94 75 VAL A N 1
ATOM 588 C CA . VAL A 1 75 ? 0.092 -5.426 7.806 1.00 62.94 75 VAL A CA 1
ATOM 589 C C . VAL A 1 75 ? 0.914 -6.594 8.365 1.00 62.94 75 VAL A C 1
ATOM 591 O O . VAL A 1 75 ? 0.584 -7.755 8.126 1.00 62.94 75 VAL A O 1
ATOM 594 N N . PHE A 1 76 ? 1.964 -6.293 9.132 1.00 59.53 76 PHE A N 1
ATOM 595 C CA . PHE A 1 76 ? 2.879 -7.283 9.693 1.00 59.53 76 PHE A CA 1
ATOM 596 C C . PHE A 1 76 ? 2.712 -7.504 11.201 1.00 59.53 76 PHE A C 1
ATOM 598 O O . PHE A 1 76 ? 3.306 -8.442 11.734 1.00 59.53 76 PHE A O 1
ATOM 605 N N . GLU A 1 77 ? 1.885 -6.715 11.892 1.00 55.53 77 GLU A N 1
ATOM 606 C CA . GLU A 1 77 ? 1.506 -6.981 13.285 1.00 55.53 77 GLU A CA 1
ATOM 607 C C . GLU A 1 77 ? 0.737 -8.311 13.369 1.00 55.53 77 GLU A C 1
ATOM 609 O O . GLU A 1 77 ? -0.355 -8.466 12.829 1.00 55.53 77 GLU A O 1
ATOM 614 N N . GLY A 1 78 ? 1.358 -9.318 13.992 1.00 51.06 78 GLY A N 1
ATOM 615 C CA . GLY A 1 78 ? 0.818 -10.679 14.103 1.00 51.06 78 GLY A CA 1
ATOM 616 C C . GLY A 1 78 ? 1.167 -11.622 12.942 1.00 51.06 78 GLY A C 1
ATOM 617 O O . GLY A 1 78 ? 0.930 -12.828 13.045 1.00 51.06 78 GLY A O 1
ATOM 618 N N . ALA A 1 79 ? 1.790 -11.133 11.864 1.00 49.91 79 ALA A N 1
ATOM 619 C CA . ALA A 1 79 ? 2.315 -12.006 10.820 1.00 49.91 79 ALA A CA 1
ATOM 620 C C . ALA A 1 79 ? 3.555 -12.743 11.350 1.00 49.91 79 ALA A C 1
ATOM 622 O O . ALA A 1 79 ? 4.581 -12.140 11.663 1.00 49.91 79 ALA A O 1
ATOM 623 N N . ALA A 1 80 ? 3.476 -14.071 11.456 1.00 51.00 80 ALA A N 1
ATOM 624 C CA . ALA A 1 80 ? 4.607 -14.874 11.896 1.00 51.00 80 ALA A CA 1
ATOM 625 C C . ALA A 1 80 ? 5.819 -14.656 10.972 1.00 51.00 80 ALA A C 1
ATOM 627 O O . ALA A 1 80 ? 5.757 -14.934 9.771 1.00 51.00 80 ALA A O 1
ATOM 628 N N . HIS A 1 81 ? 6.938 -14.189 11.535 1.00 56.84 81 HIS A N 1
ATOM 629 C CA . HIS A 1 81 ? 8.184 -13.985 10.796 1.00 56.84 81 HIS A CA 1
ATOM 630 C C . HIS A 1 81 ? 8.560 -15.263 10.008 1.00 56.84 81 HIS A C 1
ATOM 632 O O . HIS A 1 81 ? 8.457 -16.366 10.549 1.00 56.84 81 HIS A O 1
ATOM 638 N N . PRO A 1 82 ? 9.086 -15.181 8.769 1.00 55.44 82 PRO A N 1
ATOM 639 C CA . PRO A 1 82 ? 9.494 -16.364 7.999 1.00 55.44 82 PRO A CA 1
ATOM 640 C C . PRO A 1 82 ? 10.468 -17.302 8.736 1.00 55.44 82 PRO A C 1
ATOM 642 O O . PRO A 1 82 ? 10.486 -18.509 8.482 1.00 55.44 82 PRO A O 1
ATOM 645 N N . ARG A 1 83 ? 11.249 -16.760 9.681 1.00 46.31 83 ARG A N 1
ATOM 646 C CA . ARG A 1 83 ? 12.130 -17.515 10.584 1.00 46.31 83 ARG A CA 1
ATOM 647 C C . ARG A 1 83 ? 11.343 -18.458 11.506 1.00 46.31 83 ARG A C 1
ATOM 649 O O . ARG A 1 83 ? 11.658 -19.643 11.561 1.00 46.31 83 ARG A O 1
ATOM 656 N N . TYR A 1 84 ? 10.241 -17.977 12.078 1.00 49.50 84 TYR A N 1
ATOM 657 C CA . TYR A 1 84 ? 9.308 -18.766 12.887 1.00 49.50 84 TYR A CA 1
ATOM 658 C C . TYR A 1 84 ? 8.657 -19.901 12.075 1.00 49.50 84 TYR A C 1
ATOM 660 O O . TYR A 1 84 ? 8.547 -21.033 12.542 1.00 49.50 84 TYR A O 1
ATOM 668 N N . LEU A 1 85 ? 8.294 -19.653 10.808 1.00 47.50 85 LEU A N 1
ATOM 669 C CA . LEU A 1 85 ? 7.757 -20.691 9.907 1.00 47.50 85 LEU A CA 1
ATOM 670 C C . LEU A 1 85 ? 8.783 -21.777 9.541 1.00 47.50 85 LEU A C 1
ATOM 672 O O . LEU A 1 85 ? 8.398 -22.882 9.138 1.00 47.50 85 LEU A O 1
ATOM 676 N N . ARG A 1 86 ? 10.081 -21.462 9.618 1.00 47.22 86 ARG A N 1
ATOM 677 C CA . ARG A 1 86 ? 11.170 -22.436 9.468 1.00 47.22 86 ARG A CA 1
ATOM 678 C C . ARG A 1 86 ? 11.294 -23.285 10.728 1.00 47.22 86 ARG A C 1
ATOM 680 O O . ARG A 1 86 ? 11.180 -24.501 10.623 1.00 47.22 86 ARG A O 1
ATOM 687 N N . GLU A 1 87 ? 11.409 -22.656 11.891 1.00 49.78 87 GLU A N 1
ATOM 688 C CA . GLU A 1 87 ? 11.548 -23.332 13.191 1.00 49.78 87 GLU A CA 1
ATOM 689 C C . GLU A 1 87 ? 10.361 -24.267 13.485 1.00 49.78 87 GLU A C 1
ATOM 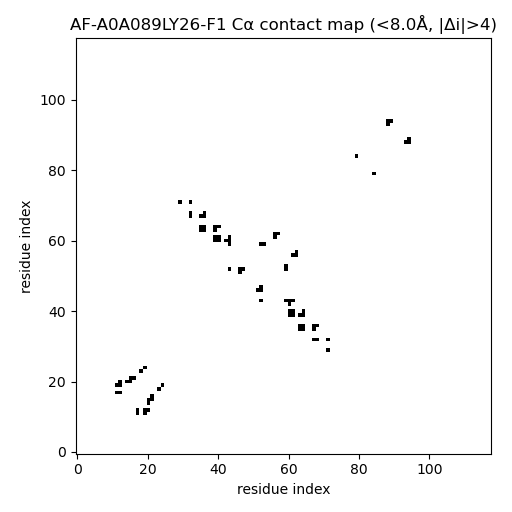691 O O . GLU A 1 87 ? 10.555 -25.426 13.856 1.00 49.78 87 GLU A O 1
ATOM 696 N N . ARG A 1 88 ? 9.125 -23.848 13.172 1.00 45.81 88 ARG A N 1
ATOM 697 C CA . ARG A 1 88 ? 7.936 -24.707 13.317 1.00 45.81 88 ARG A CA 1
ATOM 698 C C . ARG A 1 88 ? 7.977 -25.963 12.449 1.00 45.81 88 ARG A C 1
ATOM 700 O O . ARG A 1 88 ? 7.522 -27.017 12.889 1.00 45.81 88 ARG A O 1
ATOM 707 N N . ARG A 1 89 ? 8.495 -25.873 11.216 1.00 47.78 89 ARG A N 1
ATOM 708 C CA . ARG A 1 89 ? 8.658 -27.032 10.310 1.00 47.78 89 ARG A CA 1
ATOM 709 C C . ARG A 1 89 ? 9.756 -27.981 10.781 1.00 47.78 89 ARG A C 1
ATOM 711 O O . ARG A 1 89 ? 9.732 -29.163 10.443 1.00 47.78 89 ARG A O 1
ATOM 718 N N . GLU A 1 90 ? 10.706 -27.465 11.547 1.00 54.28 90 GLU A N 1
ATOM 719 C CA . GLU A 1 90 ? 11.787 -28.243 12.133 1.00 54.28 90 GLU A CA 1
ATOM 720 C C . GLU A 1 90 ? 11.363 -28.962 13.420 1.00 54.28 90 GLU A C 1
ATOM 722 O O . GLU A 1 90 ? 11.796 -30.094 13.624 1.00 54.28 90 GLU A O 1
ATOM 727 N N . GLN A 1 91 ? 10.476 -28.362 14.222 1.00 56.00 91 GLN A N 1
ATOM 728 C CA . GLN A 1 91 ? 9.964 -28.923 15.483 1.00 56.00 91 GLN A CA 1
ATOM 729 C C . GLN A 1 91 ? 8.813 -29.925 15.302 1.00 56.00 91 GLN A C 1
ATOM 731 O O . GLN A 1 91 ? 8.738 -30.908 16.028 1.00 56.00 91 GLN A O 1
ATOM 736 N N . THR A 1 92 ? 7.940 -29.739 14.307 1.00 58.12 92 THR A N 1
ATOM 737 C CA . THR A 1 92 ? 6.771 -30.620 14.060 1.00 58.12 92 THR A CA 1
ATOM 738 C C . THR A 1 92 ? 7.117 -31.984 13.447 1.00 58.12 92 THR A C 1
ATOM 740 O O . THR A 1 92 ? 6.228 -32.705 13.004 1.00 58.12 92 THR A O 1
ATOM 743 N N . GLY A 1 93 ? 8.400 -32.358 13.377 1.00 56.97 93 GLY A N 1
ATOM 744 C CA . GLY A 1 93 ? 8.811 -33.681 12.896 1.00 56.97 93 GLY A CA 1
ATOM 745 C C . GLY A 1 93 ? 8.438 -33.974 11.437 1.00 56.97 93 GLY A C 1
ATOM 746 O O . GLY A 1 93 ? 8.522 -35.118 11.017 1.00 56.97 93 GLY A O 1
ATOM 747 N N . LEU A 1 94 ? 8.063 -32.966 10.635 1.00 62.16 94 LEU A N 1
ATOM 748 C CA . LEU A 1 94 ? 7.639 -33.107 9.230 1.00 62.16 94 LEU A CA 1
ATOM 749 C C . LEU A 1 94 ? 8.810 -33.303 8.246 1.00 62.16 94 LEU A C 1
ATOM 751 O O . LEU A 1 94 ? 8.588 -33.523 7.050 1.00 62.16 94 LEU A O 1
ATOM 755 N N . ARG A 1 95 ? 10.067 -33.249 8.719 1.00 62.09 95 ARG A N 1
ATOM 756 C CA . ARG A 1 95 ? 11.268 -33.473 7.887 1.00 62.09 95 ARG A CA 1
ATOM 757 C C . ARG A 1 95 ? 11.246 -34.815 7.124 1.00 62.09 95 ARG A C 1
ATOM 759 O O . ARG A 1 95 ? 11.597 -34.789 5.943 1.00 62.09 95 ARG A O 1
ATOM 766 N N . PRO A 1 96 ? 10.826 -35.960 7.704 1.00 61.78 96 PRO A N 1
ATOM 767 C CA . PRO A 1 96 ? 10.745 -37.236 6.993 1.00 61.78 96 PRO A CA 1
ATOM 768 C C . PRO A 1 96 ? 9.703 -37.209 5.869 1.00 61.78 96 PRO A C 1
ATOM 770 O O . PRO A 1 96 ? 9.997 -37.661 4.767 1.00 61.78 96 PRO A O 1
ATOM 773 N N . ILE A 1 97 ? 8.534 -36.597 6.101 1.00 62.94 97 ILE A N 1
ATOM 774 C CA . ILE A 1 97 ? 7.447 -36.494 5.111 1.00 62.94 97 ILE A CA 1
ATOM 775 C C . ILE A 1 97 ? 7.868 -35.602 3.936 1.00 62.94 97 ILE A C 1
ATOM 777 O O . ILE A 1 97 ? 7.715 -35.978 2.774 1.00 62.94 97 ILE A O 1
ATOM 781 N N . LEU A 1 98 ? 8.497 -34.455 4.209 1.00 62.16 98 LEU A N 1
ATOM 782 C CA . LEU A 1 98 ? 9.050 -33.588 3.162 1.00 62.16 98 LEU A CA 1
ATOM 783 C C . LEU A 1 98 ? 10.197 -34.255 2.385 1.00 62.16 98 LEU A C 1
ATOM 785 O O . LEU A 1 98 ? 10.292 -34.075 1.167 1.00 62.16 98 LEU A O 1
ATOM 789 N N . LYS A 1 99 ? 11.049 -35.050 3.051 1.00 65.88 99 LYS A N 1
ATOM 790 C CA . LYS A 1 99 ? 12.108 -35.836 2.395 1.00 65.88 99 LYS A CA 1
ATOM 791 C C . LYS A 1 99 ? 11.507 -36.926 1.502 1.00 65.88 99 LYS A C 1
ATOM 793 O O . LYS A 1 99 ? 11.935 -37.053 0.356 1.00 65.88 99 LYS A O 1
ATOM 798 N N . ALA A 1 100 ? 10.468 -37.622 1.965 1.00 63.62 100 ALA A N 1
ATOM 799 C CA . ALA A 1 100 ? 9.731 -38.624 1.194 1.00 63.62 100 ALA A CA 1
ATOM 800 C C . ALA A 1 100 ? 9.017 -38.018 -0.029 1.00 63.62 100 ALA A C 1
ATOM 802 O O . ALA A 1 100 ? 9.123 -38.552 -1.133 1.00 63.62 100 ALA A O 1
ATOM 803 N N . MET A 1 101 ? 8.379 -36.850 0.114 1.00 66.06 101 MET A N 1
ATOM 804 C CA . MET A 1 101 ? 7.746 -36.140 -1.009 1.00 66.06 101 MET A CA 1
ATOM 805 C C . MET A 1 101 ? 8.764 -35.623 -2.037 1.00 66.06 101 MET A C 1
ATOM 807 O O . MET A 1 101 ? 8.483 -35.596 -3.238 1.00 66.06 101 MET A O 1
ATOM 811 N N . ARG A 1 102 ? 9.958 -35.201 -1.597 1.00 64.19 102 ARG A N 1
ATOM 812 C CA . ARG A 1 102 ? 11.031 -34.751 -2.502 1.00 64.19 102 ARG A CA 1
ATOM 813 C C . ARG A 1 102 ? 11.694 -35.931 -3.227 1.00 64.19 102 ARG A C 1
ATOM 815 O O . ARG A 1 102 ? 12.000 -35.806 -4.409 1.00 64.19 102 ARG A O 1
ATOM 822 N N . LEU A 1 103 ? 11.856 -37.075 -2.559 1.00 60.84 103 LEU A N 1
ATOM 823 C CA . LEU A 1 103 ? 12.320 -38.326 -3.176 1.00 60.84 103 LEU A CA 1
ATOM 824 C C . LEU A 1 103 ? 11.296 -38.892 -4.170 1.00 60.84 103 LEU A C 1
ATOM 826 O O . LEU A 1 103 ? 11.684 -39.318 -5.255 1.00 60.84 103 LEU A O 1
ATOM 830 N N . SER A 1 104 ? 10.000 -38.800 -3.860 1.00 57.69 104 SER A N 1
ATOM 831 C CA . SER A 1 104 ? 8.920 -39.233 -4.760 1.00 57.69 104 SER A CA 1
ATOM 832 C C . SER A 1 104 ? 8.863 -38.392 -6.040 1.00 57.69 104 SER A C 1
ATOM 834 O O . SER A 1 104 ? 8.766 -38.944 -7.134 1.00 57.69 104 SER A O 1
ATOM 836 N N . ARG A 1 105 ? 9.058 -37.067 -5.941 1.00 55.81 105 ARG A N 1
ATOM 837 C CA . ARG A 1 105 ? 9.195 -36.198 -7.127 1.00 55.81 105 ARG A CA 1
ATOM 838 C C . ARG A 1 105 ? 10.432 -36.513 -7.973 1.00 55.81 105 ARG A C 1
ATOM 840 O O . ARG A 1 105 ? 10.371 -36.402 -9.189 1.00 55.81 105 ARG A O 1
ATOM 847 N N . LYS A 1 106 ? 11.533 -36.945 -7.349 1.00 56.16 106 LYS A N 1
ATOM 848 C CA . LYS A 1 106 ? 12.758 -37.352 -8.060 1.00 56.16 106 LYS A CA 1
ATOM 849 C C . LYS A 1 106 ? 12.623 -38.718 -8.752 1.00 56.16 106 LYS A C 1
ATOM 851 O O . LYS A 1 106 ? 13.353 -38.987 -9.701 1.00 56.16 106 LYS A O 1
ATOM 856 N N . CYS A 1 107 ? 11.690 -39.562 -8.304 1.00 52.09 107 CYS A N 1
ATOM 857 C CA . CYS A 1 107 ? 11.365 -40.830 -8.964 1.00 52.09 107 CYS A CA 1
ATOM 858 C C . CYS A 1 107 ? 10.445 -40.638 -10.182 1.00 52.09 107 CYS A C 1
ATOM 860 O O . CYS A 1 107 ? 10.599 -41.357 -11.162 1.00 52.09 107 CYS A O 1
ATOM 862 N N . GLN A 1 108 ? 9.550 -39.642 -10.166 1.00 55.28 108 GLN A N 1
ATOM 863 C CA . GLN A 1 108 ? 8.644 -39.343 -11.290 1.00 55.28 108 GLN A CA 1
ATOM 864 C C . GLN A 1 108 ? 9.318 -38.654 -12.487 1.00 55.28 108 GLN A C 1
ATOM 866 O O . GLN A 1 108 ? 8.734 -38.607 -13.563 1.00 55.28 108 GLN A O 1
ATOM 871 N N . SER A 1 109 ? 10.549 -38.157 -12.335 1.00 49.81 109 SER A N 1
ATOM 872 C CA . SER A 1 109 ? 11.318 -37.520 -13.412 1.00 49.81 109 SER A CA 1
ATOM 873 C C . SER A 1 109 ? 12.404 -38.418 -14.030 1.00 49.81 109 SER A C 1
ATOM 875 O O . SER A 1 109 ? 13.298 -37.901 -14.699 1.00 49.81 109 SER A O 1
ATOM 877 N N . ARG A 1 110 ? 12.399 -39.740 -13.787 1.00 49.06 110 ARG A N 1
ATOM 878 C CA . ARG A 1 110 ? 13.310 -40.667 -14.487 1.00 49.06 110 ARG A CA 1
ATOM 879 C C . ARG A 1 110 ? 12.710 -41.046 -15.851 1.00 49.06 110 ARG A C 1
ATOM 881 O O . ARG A 1 110 ? 11.578 -41.524 -15.871 1.00 49.06 110 ARG A O 1
ATOM 888 N N . PRO A 1 111 ? 13.432 -40.874 -16.974 1.00 49.75 111 PRO A N 1
ATOM 889 C CA . PRO A 1 111 ? 12.955 -41.340 -18.270 1.00 49.75 111 PRO A CA 1
ATOM 890 C C . PRO A 1 111 ? 12.934 -42.874 -18.292 1.00 49.75 111 PRO A C 1
ATOM 892 O O . PRO A 1 111 ? 13.821 -43.525 -17.735 1.00 49.75 111 PRO A O 1
ATOM 895 N N . ALA A 1 112 ? 11.901 -43.445 -18.911 1.00 55.22 112 ALA A N 1
ATOM 896 C CA . ALA A 1 112 ? 11.748 -44.882 -19.093 1.00 55.22 112 ALA A CA 1
ATOM 897 C C . ALA A 1 112 ? 12.913 -45.432 -19.933 1.00 55.22 112 ALA A C 1
ATOM 899 O O . ALA A 1 112 ? 13.004 -45.159 -21.126 1.00 55.22 112 ALA A O 1
ATOM 900 N N . GLY A 1 113 ? 13.809 -46.195 -19.308 1.00 53.69 113 GLY A N 1
ATOM 901 C CA . GLY A 1 113 ? 14.954 -46.808 -19.973 1.00 53.69 113 GLY A CA 1
ATOM 902 C C . GLY A 1 113 ? 15.294 -48.163 -19.363 1.00 53.69 113 GLY A C 1
ATOM 903 O O . GLY A 1 113 ? 15.772 -48.225 -18.235 1.00 53.69 113 GLY A O 1
ATOM 904 N N . ASN A 1 114 ? 15.044 -49.207 -20.157 1.00 50.56 114 ASN A N 1
ATOM 905 C CA . ASN A 1 114 ? 15.437 -50.615 -20.036 1.00 50.56 114 ASN A CA 1
ATOM 906 C C . ASN A 1 114 ? 14.940 -51.439 -18.835 1.00 50.56 114 ASN A C 1
ATOM 908 O O . ASN A 1 114 ? 15.515 -51.450 -17.751 1.00 50.56 114 ASN A O 1
ATOM 912 N N . ARG A 1 115 ? 13.919 -52.261 -19.120 1.00 43.12 115 ARG A N 1
ATOM 913 C CA . ARG A 1 115 ? 13.650 -53.527 -18.424 1.00 43.12 115 ARG A CA 1
ATOM 914 C C . ARG A 1 115 ? 14.662 -54.574 -18.924 1.00 43.12 115 ARG A C 1
ATOM 916 O O . ARG A 1 115 ? 14.71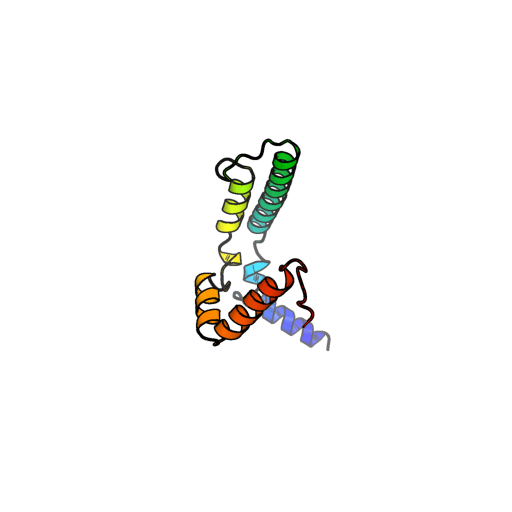5 -54.766 -20.138 1.00 43.12 115 ARG A O 1
ATOM 923 N N . PRO A 1 116 ? 15.430 -55.260 -18.061 1.00 44.53 116 PRO A N 1
ATOM 924 C CA . PRO A 1 116 ? 16.165 -56.441 -18.480 1.00 44.53 116 PRO A CA 1
ATOM 925 C C . PRO A 1 116 ? 15.204 -57.634 -18.520 1.00 44.53 116 PRO A C 1
ATOM 927 O O . PRO A 1 116 ? 14.499 -57.918 -17.554 1.00 44.53 116 PRO A O 1
ATOM 930 N N . SER A 1 117 ? 15.148 -58.284 -19.675 1.00 46.56 117 SER A N 1
ATOM 931 C CA . SER A 1 117 ? 14.601 -59.624 -19.867 1.00 46.56 117 SER A CA 1
ATOM 932 C C . SER A 1 117 ? 15.665 -60.649 -19.477 1.00 46.56 117 SER A C 1
ATOM 934 O O . SER A 1 117 ? 16.757 -60.630 -20.046 1.00 46.56 117 SER A O 1
ATOM 936 N N . GLY A 1 118 ? 15.334 -61.509 -18.517 1.00 39.09 118 GLY A N 1
ATOM 937 C CA . GLY A 1 118 ? 16.169 -62.599 -18.015 1.00 39.09 118 GLY A CA 1
ATOM 938 C C . GLY A 1 118 ? 15.554 -63.186 -16.762 1.00 39.09 118 GLY A C 1
ATOM 939 O O . GLY A 1 118 ? 15.603 -62.480 -15.733 1.00 39.09 118 GLY A O 1
#